Protein AF-0000000074055079 (afdb_homodimer)

pLDDT: mean 97.55, std 1.95, range [84.94, 98.88]

Organism: NCBI:txid44742

Sequence (168 aa):
MKSWEFEDAFWETEGIQIVIRAPRNEDVPDYSYERACSGNTTLAELRRGRLAALGEEFEYEIIDGDNETPNGKTKLSTIRDSYDMKSWEFEDAFWETEGIQIVIRAPRNEDVPDYSYERACSGNTTLAELRRGRLAALGEEFEYEIIDGDNETPNGKTKLSTIRDSYD

Foldseek 3Di:
DFQLVQQVVCCVAAVWGKHKPDPRGDDADDQPDRHHDDQQQFQLRCCVPRVCSRPPVIDMATQALVRDGDDRRHGSVNRNVSVD/DFQLVQQVVCCVAAVWGKHKPDPRGDDADHQPDRHHDDQQQFQLNCCVPRVCSRPPVIDMATQALVRDGDDRRHGSVNRNVSVD

Radius of gyration: 16.14 Å; Cα contacts (8 Å, |Δi|>4): 298; chains: 2; bounding box: 33×42×36 Å

Secondary structure (DSSP, 8-state):
-BHHHHHHHHHHHHS-EEEESS-TT-B-------SPPPTTSBHHHHHHHGGGGGTTT--EEEE-TTSS---TTSBHHHHHHTT-/-BHHHHHHHHHHHHS-EEEESS-TT-B-------SPPPTTSBHHHHHHHGGGGGTTT--EEEE-TTSS---TTSBHHHHHHTT-

Structure (mmCIF, N/CA/C/O backbone):
data_AF-0000000074055079-model_v1
#
loop_
_entity.id
_entity.type
_entity.pdbx_description
1 polymer 'Uncharacterized protein'
#
loop_
_atom_site.group_PDB
_atom_site.id
_atom_site.type_symbol
_atom_site.label_atom_id
_atom_site.label_alt_id
_atom_site.label_comp_id
_atom_site.label_asym_id
_atom_site.label_entity_id
_atom_site.label_seq_id
_atom_site.pdbx_PDB_ins_code
_atom_site.Cartn_x
_atom_site.Cartn_y
_atom_site.Cartn_z
_atom_site.occupancy
_atom_site.B_iso_or_equiv
_atom_site.auth_seq_id
_atom_site.auth_comp_id
_atom_site.auth_asym_id
_atom_site.auth_atom_id
_atom_site.pdbx_PDB_model_num
ATOM 1 N N . MET A 1 1 ? 11.734 7.191 13.547 1 98 1 MET A N 1
ATOM 2 C CA . MET A 1 1 ? 10.992 5.957 13.797 1 98 1 MET A CA 1
ATOM 3 C C . MET A 1 1 ? 11.094 5.016 12.602 1 98 1 MET A C 1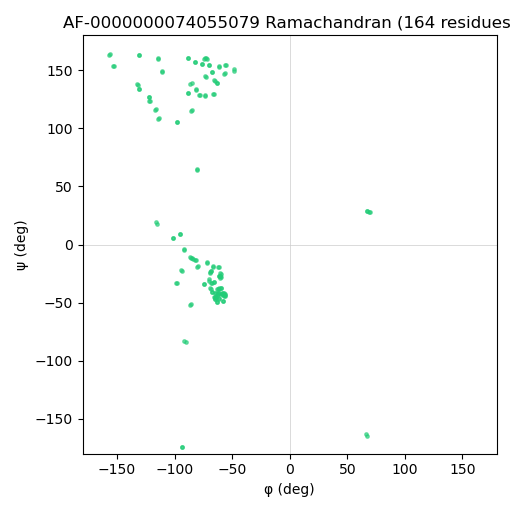
ATOM 5 O O . MET A 1 1 ? 11.57 5.41 11.531 1 98 1 MET A O 1
ATOM 9 N N . LYS A 1 2 ? 10.531 3.793 12.766 1 98.56 2 LYS A N 1
ATOM 10 C CA . LYS A 1 2 ? 10.547 2.877 11.625 1 98.56 2 LYS A CA 1
ATOM 11 C C . LYS A 1 2 ? 9.398 3.178 10.672 1 98.56 2 LYS A C 1
ATOM 13 O O . LYS A 1 2 ? 8.383 3.75 11.07 1 98.56 2 LYS A O 1
ATOM 18 N N . SER A 1 3 ? 9.578 2.754 9.406 1 98.5 3 SER A N 1
ATOM 19 C CA . SER A 1 3 ? 8.57 3.012 8.383 1 98.5 3 SER A CA 1
ATOM 20 C C . SER A 1 3 ? 7.219 2.432 8.781 1 98.5 3 SER A C 1
ATOM 22 O O . SER A 1 3 ? 6.188 3.088 8.633 1 98.5 3 SER A O 1
ATOM 24 N N . TRP A 1 4 ? 7.195 1.205 9.352 1 97.94 4 TRP A N 1
ATOM 25 C CA . TRP A 1 4 ? 5.93 0.587 9.742 1 97.94 4 TRP A CA 1
ATOM 26 C C . TRP A 1 4 ? 5.297 1.333 10.906 1 97.94 4 TRP A C 1
ATOM 28 O O . TRP A 1 4 ? 4.074 1.426 11.008 1 97.94 4 TRP A O 1
ATOM 38 N N . GLU A 1 5 ? 6.105 1.887 11.789 1 98.44 5 GLU A N 1
ATOM 39 C CA . GLU A 1 5 ? 5.594 2.676 12.906 1 98.44 5 GLU A CA 1
ATOM 40 C C . GLU A 1 5 ? 4.953 3.973 12.422 1 98.44 5 GLU A C 1
ATOM 42 O O . GLU A 1 5 ? 3.928 4.402 12.953 1 98.44 5 GLU A O 1
ATOM 47 N N . PHE A 1 6 ? 5.645 4.574 11.422 1 98.75 6 PHE A N 1
ATOM 48 C CA . PHE A 1 6 ? 5.086 5.781 10.82 1 98.75 6 PHE A CA 1
ATOM 49 C C . PHE A 1 6 ? 3.705 5.504 10.242 1 98.75 6 PHE A C 1
ATOM 51 O O . PHE A 1 6 ? 2.762 6.262 10.484 1 98.75 6 PHE A O 1
ATOM 58 N N . GLU A 1 7 ? 3.6 4.422 9.477 1 98.5 7 GLU A N 1
ATOM 59 C CA . GLU A 1 7 ? 2.34 4.047 8.844 1 98.5 7 GLU A CA 1
ATOM 60 C C . GLU A 1 7 ? 1.242 3.832 9.883 1 98.5 7 GLU A C 1
ATOM 62 O O . GLU A 1 7 ? 0.113 4.297 9.703 1 98.5 7 GLU A O 1
ATOM 67 N N . ASP A 1 8 ? 1.588 3.166 10.977 1 97.94 8 ASP A N 1
ATOM 68 C CA . ASP A 1 8 ? 0.634 2.922 12.055 1 97.94 8 ASP A CA 1
ATOM 69 C C . ASP A 1 8 ? 0.203 4.23 12.711 1 97.94 8 ASP A C 1
ATOM 71 O O . ASP A 1 8 ? -0.985 4.441 12.961 1 97.94 8 ASP A O 1
ATOM 75 N N . ALA A 1 9 ? 1.131 5.07 13.023 1 98.44 9 ALA A N 1
ATOM 76 C CA . ALA A 1 9 ? 0.843 6.352 13.664 1 98.44 9 ALA A CA 1
ATOM 77 C C . ALA A 1 9 ? -0.035 7.223 12.766 1 98.44 9 ALA A C 1
ATOM 79 O O . ALA A 1 9 ? -0.967 7.871 13.25 1 98.44 9 ALA A O 1
ATOM 80 N N . PHE A 1 10 ? 0.248 7.25 11.445 1 98.69 10 PHE A N 1
ATOM 81 C CA . PHE A 1 10 ? -0.503 8.016 10.461 1 98.69 10 PHE A CA 1
ATOM 82 C C . PHE A 1 10 ? -1.949 7.543 10.383 1 98.69 10 PHE A C 1
ATOM 84 O O . PHE A 1 10 ? -2.877 8.352 10.383 1 98.69 10 PHE A O 1
ATOM 91 N N . TRP A 1 11 ? -2.154 6.285 10.391 1 98.38 11 TRP A N 1
ATOM 92 C CA . TRP A 1 11 ? -3.498 5.715 10.414 1 98.38 11 TRP A CA 1
ATOM 93 C C . TRP A 1 11 ? -4.234 6.102 11.688 1 98.38 11 TRP A C 1
ATOM 95 O O . TRP A 1 11 ? -5.383 6.551 11.641 1 98.38 11 TRP A O 1
ATOM 105 N N . GLU A 1 12 ? -3.578 5.902 12.82 1 98 12 GLU A N 1
ATOM 106 C CA . GLU A 1 12 ? -4.199 6.184 14.109 1 98 12 GLU A CA 1
ATOM 107 C C . GLU A 1 12 ? -4.609 7.648 14.219 1 98 12 GLU A C 1
ATOM 109 O O . GLU A 1 12 ? -5.652 7.965 14.797 1 98 12 GLU A O 1
ATOM 114 N N . THR A 1 13 ? -3.791 8.492 13.68 1 98.62 13 THR A N 1
ATOM 115 C CA . THR A 1 13 ? -4.031 9.93 13.812 1 98.62 13 THR A CA 1
ATOM 116 C C . THR A 1 13 ? -4.965 10.43 12.719 1 98.62 13 THR A C 1
ATOM 118 O O . THR A 1 13 ? -5.988 11.055 13 1 98.62 13 THR A O 1
ATOM 121 N N . GLU A 1 14 ? -4.719 10.148 11.461 1 98.62 14 GLU A N 1
ATOM 122 C CA . GLU A 1 14 ? -5.375 10.766 10.312 1 98.62 14 GLU A CA 1
ATOM 123 C C . GLU A 1 14 ? -6.559 9.93 9.836 1 98.62 14 GLU A C 1
ATOM 125 O O . GLU A 1 14 ? -7.406 10.422 9.086 1 98.62 14 GLU A O 1
ATOM 130 N N . GLY A 1 15 ? -6.566 8.586 10.188 1 98.19 15 GLY A N 1
ATOM 131 C CA . GLY A 1 15 ? -7.586 7.699 9.648 1 98.19 15 GLY A CA 1
ATOM 132 C C . GLY A 1 15 ? -7.438 7.453 8.164 1 98.19 15 GLY A C 1
ATOM 133 O O . GLY A 1 15 ? -8.438 7.305 7.449 1 98.19 15 GLY A O 1
ATOM 134 N N . ILE A 1 16 ? -6.262 7.539 7.711 1 98.5 16 ILE A N 1
ATOM 135 C CA . ILE A 1 16 ? -5.965 7.391 6.289 1 98.5 16 ILE A CA 1
ATOM 136 C C . ILE A 1 16 ? -4.809 6.41 6.105 1 98.5 16 ILE A C 1
ATOM 138 O O . ILE A 1 16 ? -3.809 6.477 6.82 1 98.5 16 ILE A O 1
ATOM 142 N N . GLN A 1 17 ? -4.93 5.5 5.203 1 98.5 17 GLN A N 1
ATOM 143 C CA . GLN A 1 17 ? -3.893 4.496 4.977 1 98.5 17 GLN A CA 1
ATOM 144 C C . GLN A 1 17 ? -2.768 5.055 4.109 1 98.5 17 GLN A C 1
ATOM 146 O O . GLN A 1 17 ? -3.023 5.699 3.094 1 98.5 17 GLN A O 1
ATOM 151 N N . ILE A 1 18 ? -1.567 4.816 4.52 1 98.75 18 ILE A N 1
ATOM 152 C CA . ILE A 1 18 ? -0.359 5.176 3.787 1 98.75 18 ILE A CA 1
ATOM 153 C C . ILE A 1 18 ? 0.596 3.984 3.748 1 98.75 18 ILE A C 1
ATOM 155 O O . ILE A 1 18 ? 0.664 3.205 4.703 1 98.75 18 ILE A O 1
ATOM 159 N N . VAL A 1 19 ? 1.217 3.707 2.654 1 98.38 19 VAL A N 1
ATOM 160 C CA . VAL A 1 19 ? 2.33 2.768 2.553 1 98.38 19 VAL A CA 1
ATOM 161 C C . VAL A 1 19 ? 3.59 3.506 2.107 1 98.38 19 VAL A C 1
ATOM 163 O O . VAL A 1 19 ? 3.627 4.082 1.017 1 98.38 19 VAL A O 1
ATOM 166 N N . ILE A 1 20 ? 4.566 3.521 2.965 1 98.56 20 ILE A N 1
ATOM 167 C CA . ILE A 1 20 ? 5.852 4.129 2.625 1 98.56 20 ILE A CA 1
ATOM 168 C C . ILE A 1 20 ? 6.652 3.176 1.742 1 98.56 20 ILE A C 1
ATOM 170 O O . ILE A 1 20 ? 6.785 1.991 2.055 1 98.56 20 ILE A O 1
ATOM 174 N N . ARG A 1 21 ? 7.121 3.678 0.645 1 98.25 21 ARG A N 1
ATOM 175 C CA . ARG A 1 21 ? 7.879 2.873 -0.309 1 98.25 21 ARG A CA 1
ATOM 176 C C . ARG A 1 21 ? 9.328 2.719 0.134 1 98.25 21 ARG A C 1
ATOM 178 O O . ARG A 1 21 ? 10.242 3.148 -0.568 1 98.25 21 ARG A O 1
ATOM 185 N N . ALA A 1 22 ? 9.523 2.105 1.198 1 97.31 22 ALA A N 1
ATOM 186 C CA . ALA A 1 22 ? 10.766 1.729 1.858 1 97.31 22 ALA A CA 1
ATOM 187 C C . ALA A 1 22 ? 10.578 0.478 2.713 1 97.31 22 ALA A C 1
ATOM 189 O O . ALA A 1 22 ? 9.469 0.174 3.145 1 97.31 22 ALA A O 1
ATOM 190 N N . PRO A 1 23 ? 11.664 -0.229 2.893 1 96.81 23 PRO A N 1
ATOM 191 C CA . PRO A 1 23 ? 11.539 -1.378 3.793 1 96.81 23 PRO A CA 1
ATOM 192 C C . PRO A 1 23 ? 10.859 -1.021 5.113 1 96.81 23 PRO A C 1
ATOM 194 O O . PRO A 1 23 ? 11.016 0.098 5.609 1 96.81 23 PRO A O 1
ATOM 197 N N . ARG A 1 24 ? 10.141 -2.002 5.715 1 97.06 24 ARG A N 1
ATOM 198 C CA . ARG A 1 24 ? 9.328 -1.778 6.898 1 97.06 24 ARG A CA 1
ATOM 199 C C . ARG A 1 24 ? 10.18 -1.292 8.07 1 97.06 24 ARG A C 1
ATOM 201 O O . ARG A 1 24 ? 9.695 -0.543 8.922 1 97.06 24 ARG A O 1
ATOM 208 N N . ASN A 1 25 ? 11.43 -1.651 8.07 1 97.81 25 ASN A N 1
ATOM 209 C CA . ASN A 1 25 ? 12.281 -1.327 9.211 1 97.81 25 ASN A CA 1
ATOM 210 C C . ASN A 1 25 ? 13.172 -0.127 8.914 1 97.81 25 ASN A C 1
ATOM 212 O O . ASN A 1 25 ? 14.047 0.211 9.719 1 97.81 25 ASN A O 1
ATOM 216 N N . GLU A 1 26 ? 12.992 0.527 7.754 1 97.62 26 GLU A N 1
ATOM 217 C CA . GLU A 1 26 ? 13.742 1.73 7.41 1 97.62 26 GLU A CA 1
ATOM 218 C C . GLU A 1 26 ? 13.43 2.869 8.383 1 97.62 26 GLU A C 1
ATOM 220 O O . GLU A 1 26 ? 12.273 3.078 8.75 1 97.62 26 GLU A O 1
ATOM 225 N N . ASP A 1 27 ? 14.492 3.598 8.766 1 98.56 27 ASP A N 1
ATOM 226 C CA . ASP A 1 27 ? 14.273 4.781 9.594 1 98.56 27 ASP A CA 1
ATOM 227 C C . ASP A 1 27 ? 13.672 5.922 8.781 1 98.56 27 ASP A C 1
ATOM 229 O O . ASP A 1 27 ? 14.195 6.273 7.719 1 98.56 27 ASP A O 1
ATOM 233 N N . VAL A 1 28 ? 12.625 6.453 9.266 1 98.38 28 VAL A N 1
ATOM 234 C CA . VAL A 1 28 ? 11.953 7.605 8.664 1 98.38 28 VAL A CA 1
ATOM 235 C C . VAL A 1 28 ? 11.68 8.656 9.734 1 98.38 28 VAL A C 1
ATOM 237 O O . VAL A 1 28 ? 11.82 8.391 10.93 1 98.38 28 VAL A O 1
ATOM 240 N N . PRO A 1 29 ? 11.398 9.891 9.305 1 97.94 29 PRO A N 1
ATOM 241 C CA . PRO A 1 29 ? 11.039 10.906 10.289 1 97.94 29 PRO A CA 1
ATOM 242 C C . PRO A 1 29 ? 9.852 10.492 11.156 1 97.94 29 PRO A C 1
ATOM 244 O O . PRO A 1 29 ? 9 9.711 10.719 1 97.94 29 PRO A O 1
ATOM 247 N N . ASP A 1 30 ? 9.797 11.031 12.305 1 97.62 30 ASP A N 1
ATOM 248 C CA . ASP A 1 30 ? 8.688 10.742 13.203 1 97.62 30 ASP A CA 1
ATOM 249 C C . ASP A 1 30 ? 7.402 11.414 12.727 1 97.62 30 ASP A C 1
ATOM 251 O O . ASP A 1 30 ? 7.449 12.484 12.117 1 97.62 30 ASP A O 1
ATOM 255 N N . TYR A 1 31 ? 6.293 10.773 12.914 1 98.25 31 TYR A N 1
ATOM 256 C CA . TYR A 1 31 ? 4.98 11.398 12.812 1 98.25 31 TYR A CA 1
ATOM 257 C C . TYR A 1 31 ? 4.449 11.789 14.188 1 98.25 31 TYR A C 1
ATOM 259 O O . TYR A 1 31 ? 3.828 10.977 14.875 1 98.25 31 TYR A O 1
ATOM 267 N N . SER A 1 32 ? 4.438 13.031 14.562 1 95.69 32 SER A N 1
ATOM 268 C CA . SER A 1 32 ? 4.277 13.438 15.953 1 95.69 32 SER A CA 1
ATOM 269 C C . SER A 1 32 ? 2.988 14.227 16.156 1 95.69 32 SER A C 1
ATOM 271 O O . SER A 1 32 ? 2.797 14.867 17.188 1 95.69 32 SER A O 1
ATOM 273 N N . TYR A 1 33 ? 2.1 14.102 15.258 1 97.38 33 TYR A N 1
ATOM 274 C CA . TYR A 1 33 ? 0.831 14.812 15.383 1 97.38 33 TYR A CA 1
ATOM 275 C C . TYR A 1 33 ? -0.167 14 16.203 1 97.38 33 TYR A C 1
ATOM 277 O O . TYR A 1 33 ? -0.263 12.781 16.047 1 97.38 33 TYR A O 1
ATOM 285 N N . GLU A 1 34 ? -0.881 14.617 17.062 1 95.81 34 GLU A N 1
ATOM 286 C CA . GLU A 1 34 ? -1.813 13.938 17.969 1 95.81 34 GLU A CA 1
ATOM 287 C C . GLU A 1 34 ? -3.238 13.992 17.422 1 95.81 34 GLU A C 1
ATOM 289 O O . GLU A 1 34 ? -4.047 13.102 17.688 1 95.81 34 GLU A O 1
ATOM 294 N N . ARG A 1 35 ? -3.574 15.109 16.719 1 97.94 35 ARG A N 1
ATOM 295 C CA . ARG A 1 35 ? -4.918 15.258 16.172 1 97.94 35 ARG A CA 1
ATOM 296 C C . ARG A 1 35 ? -4.902 15.172 14.641 1 97.94 35 ARG A C 1
ATOM 298 O O . ARG A 1 35 ? -3.951 15.617 14 1 97.94 35 ARG A O 1
ATOM 305 N N . ALA A 1 36 ? -5.984 14.68 14.227 1 98.5 36 ALA A N 1
ATOM 306 C CA . ALA A 1 36 ? -6.113 14.586 12.781 1 98.5 36 ALA A CA 1
ATOM 307 C C . ALA A 1 36 ? -6.258 15.969 12.148 1 98.5 36 ALA A C 1
ATOM 309 O O . ALA A 1 36 ? -6.754 16.906 12.789 1 98.5 36 ALA A O 1
ATOM 310 N N . CYS A 1 37 ? -5.855 16.047 10.883 1 98.38 37 CYS A N 1
ATOM 311 C CA . CYS A 1 37 ? -6.211 17.219 10.102 1 98.38 37 CYS A CA 1
ATOM 312 C C . CYS A 1 37 ? -7.723 17.359 9.961 1 98.38 37 CYS A C 1
ATOM 314 O O . CYS A 1 37 ? -8.445 16.359 10 1 98.38 37 CYS A O 1
ATOM 316 N N . SER A 1 38 ? -8.086 18.594 9.797 1 98.38 38 SER A N 1
ATOM 317 C CA . SER A 1 38 ? -9.5 18.844 9.531 1 98.38 38 SER A CA 1
ATOM 318 C C . SER A 1 38 ? -9.977 18.062 8.312 1 98.38 38 SER A C 1
ATOM 320 O O . SER A 1 38 ? -9.242 17.938 7.328 1 98.38 38 SER A O 1
ATOM 322 N N . GLY A 1 39 ? -11.281 17.641 8.352 1 98.5 39 GLY A N 1
ATOM 323 C CA . GLY A 1 39 ? -11.891 16.953 7.223 1 98.5 39 GLY A CA 1
ATOM 324 C C . GLY A 1 39 ? -11.953 17.812 5.969 1 98.5 39 GLY A C 1
ATOM 325 O O . GLY A 1 39 ? -12.047 17.281 4.859 1 98.5 39 GLY A O 1
ATOM 326 N N . ASN A 1 40 ? -11.844 19.094 6.188 1 98.62 40 ASN A N 1
ATOM 327 C CA . ASN A 1 40 ? -11.93 20.016 5.066 1 98.62 40 ASN A CA 1
ATOM 328 C C . ASN A 1 40 ? -10.57 20.219 4.395 1 98.62 40 ASN A C 1
ATOM 330 O O . ASN A 1 40 ? -10.484 20.797 3.309 1 98.62 40 ASN A O 1
ATOM 334 N N . THR A 1 41 ? -9.555 19.75 5.012 1 98.62 41 THR A N 1
ATOM 335 C CA . THR A 1 41 ? -8.227 19.781 4.418 1 98.62 41 THR A CA 1
ATOM 336 C C . THR A 1 41 ? -8.164 18.875 3.189 1 98.62 41 THR A C 1
ATOM 338 O O . THR A 1 41 ? -8.766 17.797 3.172 1 98.62 41 THR A O 1
ATOM 341 N N . THR A 1 42 ? -7.457 19.297 2.133 1 98.81 42 THR A N 1
ATOM 342 C CA . THR A 1 42 ? -7.285 18.438 0.964 1 98.81 42 THR A CA 1
ATOM 343 C C . THR A 1 42 ? -6.055 17.547 1.123 1 98.81 42 THR A C 1
ATOM 345 O O . THR A 1 42 ? -5.164 17.844 1.924 1 98.81 42 THR A O 1
ATOM 348 N N . LEU A 1 43 ? -6.039 16.484 0.341 1 98.81 43 LEU A N 1
ATOM 349 C CA . LEU A 1 43 ? -4.883 15.594 0.358 1 98.81 43 LEU A CA 1
ATOM 350 C C . LEU A 1 43 ? -3.611 16.344 -0.01 1 98.81 43 LEU A C 1
ATOM 352 O O . LEU A 1 43 ? -2.553 16.109 0.576 1 98.81 43 LEU A O 1
ATOM 356 N N . ALA A 1 44 ? -3.662 17.234 -1.02 1 98.69 44 ALA A N 1
ATOM 357 C CA . ALA A 1 44 ? -2.51 18.031 -1.427 1 98.69 44 ALA A CA 1
ATOM 358 C C . ALA A 1 44 ? 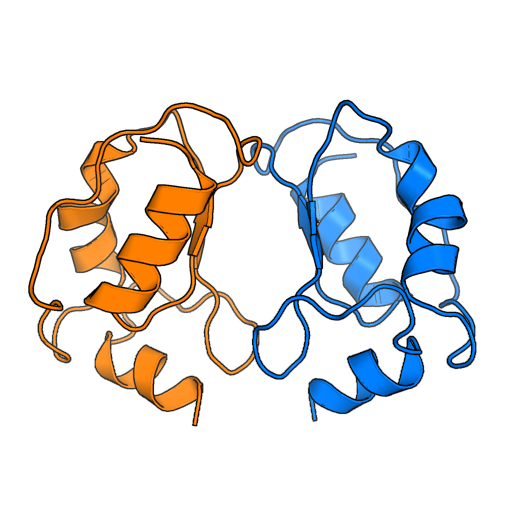-1.967 18.844 -0.256 1 98.69 44 ALA A C 1
ATOM 360 O O . ALA A 1 44 ? -0.752 18.953 -0.073 1 98.69 44 ALA A O 1
ATOM 361 N N . GLU A 1 45 ? -2.855 19.469 0.524 1 98.75 45 GLU A N 1
ATOM 362 C CA . GLU A 1 45 ? -2.447 20.25 1.682 1 98.75 45 GLU A CA 1
ATOM 363 C C . GLU A 1 45 ? -1.79 19.375 2.744 1 98.75 45 GLU A C 1
ATOM 365 O O . GLU A 1 45 ? -0.79 19.766 3.35 1 98.75 45 GLU A O 1
ATOM 370 N N . LEU A 1 46 ? -2.389 18.234 3.021 1 98.69 46 LEU A N 1
ATOM 371 C CA . LEU A 1 46 ? -1.778 17.281 3.943 1 98.69 46 LEU A CA 1
ATOM 372 C C . LEU A 1 46 ? -0.37 16.906 3.49 1 98.69 46 LEU A C 1
ATOM 374 O O . LEU A 1 46 ? 0.554 16.844 4.305 1 98.69 46 LEU A O 1
ATOM 378 N N . ARG A 1 47 ? -0.169 16.641 2.168 1 98.19 47 ARG A N 1
ATOM 379 C CA . ARG A 1 47 ? 1.12 16.281 1.587 1 98.19 47 ARG A CA 1
ATOM 380 C C . ARG A 1 47 ? 2.139 17.391 1.778 1 98.19 47 ARG A C 1
ATOM 382 O O . ARG A 1 47 ? 3.273 17.141 2.193 1 98.19 47 ARG A O 1
ATOM 389 N N . ARG A 1 48 ? 1.749 18.578 1.5 1 97.75 48 ARG A N 1
ATOM 390 C CA . ARG A 1 48 ? 2.641 19.734 1.591 1 97.75 48 ARG A CA 1
ATOM 391 C C . ARG A 1 48 ? 2.973 20.062 3.043 1 97.75 48 ARG A C 1
ATOM 393 O O . ARG A 1 48 ? 4.047 20.594 3.336 1 97.75 48 ARG A O 1
ATOM 400 N N . GLY A 1 49 ? 2.117 19.781 3.871 1 97.25 49 GLY A N 1
ATOM 401 C CA . GLY A 1 49 ? 2.295 20.094 5.281 1 97.25 49 GLY A CA 1
ATOM 402 C C . GLY A 1 49 ? 2.922 18.953 6.066 1 97.25 49 GLY A C 1
ATOM 403 O O . GLY A 1 49 ? 4.141 18.922 6.246 1 97.25 49 GLY A O 1
ATOM 404 N N . ARG A 1 50 ? 2.145 18.031 6.469 1 97.69 50 ARG A N 1
ATOM 405 C CA . ARG A 1 50 ? 2.545 17.016 7.441 1 97.69 50 ARG A CA 1
ATOM 406 C C . ARG A 1 50 ? 3.463 15.984 6.805 1 97.69 50 ARG A C 1
ATOM 408 O O . ARG A 1 50 ? 4.383 15.477 7.453 1 97.69 50 ARG A O 1
ATOM 415 N N . LEU A 1 51 ? 3.279 15.641 5.531 1 98.25 51 LEU A N 1
ATOM 416 C CA . LEU A 1 51 ? 4.055 14.57 4.922 1 98.25 51 LEU A CA 1
ATOM 417 C C . LEU A 1 51 ? 5.316 15.117 4.262 1 98.25 51 LEU A C 1
ATOM 419 O O . LEU A 1 51 ? 6.152 14.352 3.777 1 98.25 51 LEU A O 1
ATOM 423 N N . ALA A 1 52 ? 5.488 16.438 4.238 1 97.38 52 ALA A N 1
ATOM 424 C CA . ALA A 1 52 ? 6.68 17.062 3.676 1 97.38 52 ALA A CA 1
ATOM 425 C C . ALA A 1 52 ? 7.938 16.609 4.402 1 97.38 52 ALA A C 1
ATOM 427 O O . ALA A 1 52 ? 9.023 16.578 3.818 1 97.38 52 ALA A O 1
ATOM 428 N N . ALA A 1 53 ? 7.805 16.25 5.652 1 95.62 53 ALA A N 1
ATOM 429 C CA . ALA A 1 53 ? 8.945 15.836 6.469 1 95.62 53 ALA A CA 1
ATOM 430 C C . ALA A 1 53 ? 9.609 14.594 5.883 1 95.62 53 ALA A C 1
ATOM 432 O O . ALA A 1 53 ? 10.797 14.359 6.094 1 95.62 53 ALA A O 1
ATOM 433 N N . LEU A 1 54 ? 8.852 13.734 5.129 1 97.25 54 LEU A N 1
ATOM 434 C CA . LEU A 1 54 ? 9.406 12.547 4.488 1 97.25 54 LEU A CA 1
ATOM 435 C C . LEU A 1 54 ? 10.367 12.938 3.363 1 97.25 54 LEU A C 1
ATOM 437 O O . LEU A 1 54 ? 11.211 12.133 2.957 1 97.25 54 LEU A O 1
ATOM 441 N N . GLY A 1 55 ? 10.18 14.172 2.852 1 93.44 55 GLY A N 1
ATOM 442 C CA . GLY A 1 55 ? 11.07 14.695 1.828 1 93.44 55 GLY A CA 1
ATOM 443 C C . GL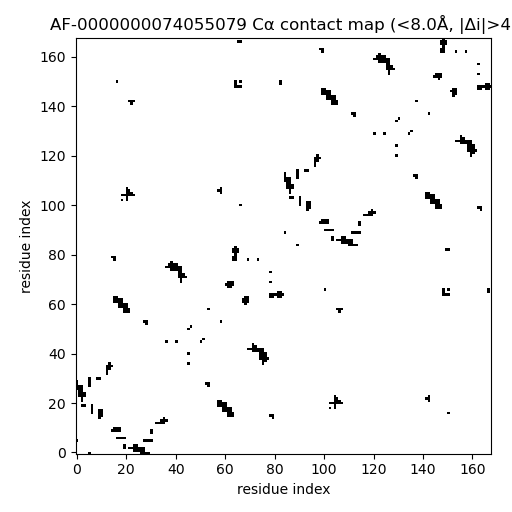Y A 1 55 ? 10.977 13.945 0.513 1 93.44 55 GLY A C 1
ATOM 444 O O . GLY A 1 55 ? 9.969 13.289 0.241 1 93.44 55 GLY A O 1
ATOM 445 N N . GLU A 1 56 ? 11.945 14.133 -0.301 1 91.69 56 GLU A N 1
ATOM 446 C CA . GLU A 1 56 ? 12.016 13.461 -1.596 1 91.69 56 GLU A CA 1
ATOM 447 C C . GLU A 1 56 ? 12.586 12.055 -1.454 1 91.69 56 GLU A C 1
ATOM 449 O O . GLU A 1 56 ? 12.492 11.242 -2.381 1 91.69 56 GLU A O 1
ATOM 454 N N . GLU A 1 57 ? 13.133 11.82 -0.319 1 93.69 57 GLU A N 1
ATOM 455 C CA . GLU A 1 57 ? 13.805 10.555 -0.069 1 93.69 57 GLU A CA 1
ATOM 456 C C . GLU A 1 57 ? 12.805 9.398 -0.002 1 93.69 57 GLU A C 1
ATOM 458 O O . GLU A 1 57 ? 13.109 8.289 -0.442 1 93.69 57 GLU A O 1
ATOM 463 N N . PHE A 1 58 ? 11.664 9.625 0.56 1 96.94 58 PHE A N 1
ATOM 464 C CA . PHE A 1 58 ? 10.695 8.562 0.77 1 96.94 58 PHE A CA 1
ATOM 465 C C . PHE A 1 58 ? 9.438 8.805 -0.056 1 96.94 58 PHE A C 1
ATOM 467 O O . PHE A 1 58 ? 8.648 9.695 0.256 1 96.94 58 PHE A O 1
ATOM 474 N N . GLU A 1 59 ? 9.273 8.016 -1.088 1 98 59 GLU A N 1
ATOM 475 C CA . GLU A 1 59 ? 7.988 7.957 -1.774 1 98 59 GLU A CA 1
ATOM 476 C C . GLU A 1 59 ? 6.957 7.195 -0.952 1 98 59 GLU A C 1
ATOM 478 O O . GLU A 1 59 ? 7.312 6.449 -0.038 1 98 59 GLU A O 1
ATOM 483 N N . TYR A 1 60 ? 5.672 7.379 -1.22 1 98.5 60 TYR A N 1
ATOM 484 C CA . TYR A 1 60 ? 4.598 6.699 -0.509 1 98.5 60 TYR A CA 1
ATOM 485 C C . TYR A 1 60 ? 3.332 6.645 -1.358 1 98.5 60 TYR A C 1
ATOM 487 O O . TYR A 1 60 ? 3.223 7.344 -2.367 1 98.5 60 TYR A O 1
ATOM 495 N N . GLU A 1 61 ? 2.449 5.785 -0.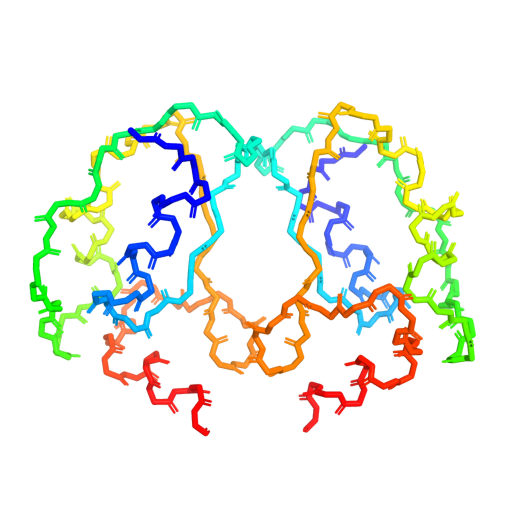974 1 97.62 61 GLU A N 1
ATOM 496 C CA . GLU A 1 61 ? 1.126 5.641 -1.574 1 97.62 61 GLU A CA 1
ATOM 497 C C . GLU A 1 61 ? 0.024 5.855 -0.541 1 97.62 61 GLU A C 1
ATOM 499 O O . GLU A 1 61 ? 0.061 5.27 0.544 1 97.62 61 GLU A O 1
ATOM 504 N N . ILE A 1 62 ? -0.844 6.793 -0.84 1 98.5 62 ILE A N 1
ATOM 505 C CA . ILE A 1 62 ? -2.088 6.918 -0.087 1 98.5 62 ILE A CA 1
ATOM 506 C C . ILE A 1 62 ? -3.166 6.043 -0.722 1 98.5 62 ILE A C 1
ATOM 508 O O . ILE A 1 62 ? -3.359 6.07 -1.939 1 98.5 62 ILE A O 1
ATOM 512 N N . ILE A 1 63 ? -3.816 5.262 0.081 1 97.94 63 ILE A N 1
ATOM 513 C CA . ILE A 1 63 ? -4.816 4.324 -0.419 1 97.94 63 ILE A CA 1
ATOM 514 C C . ILE A 1 63 ? -6.16 4.594 0.257 1 97.94 63 ILE A C 1
ATOM 516 O O . ILE A 1 63 ? -6.254 4.598 1.486 1 97.94 63 ILE A O 1
ATOM 520 N N . ASP A 1 64 ? -7.176 4.773 -0.529 1 98 64 ASP A N 1
ATOM 521 C CA . ASP A 1 64 ? -8.492 5.043 0.04 1 98 64 ASP A CA 1
ATOM 522 C C . ASP A 1 64 ? -9.289 3.754 0.209 1 98 64 ASP A C 1
ATOM 524 O O . ASP A 1 64 ? -8.758 2.658 0.02 1 98 64 ASP A O 1
ATOM 528 N N . GLY A 1 65 ? -10.586 3.895 0.622 1 96.75 65 GLY A N 1
ATOM 529 C CA . GLY A 1 65 ? -11.422 2.748 0.925 1 96.75 65 GLY A CA 1
ATOM 530 C C . GLY A 1 65 ? -11.742 1.903 -0.293 1 96.75 65 GLY A C 1
ATOM 531 O O . GLY A 1 65 ? -12.156 0.749 -0.165 1 96.75 65 GLY A O 1
ATOM 532 N N . ASP A 1 66 ? -11.586 2.471 -1.509 1 94.31 66 ASP A N 1
ATOM 533 C CA . ASP A 1 66 ? -11.844 1.754 -2.754 1 94.31 66 ASP A CA 1
ATOM 534 C C . ASP A 1 66 ? -10.555 1.153 -3.32 1 94.31 66 ASP A C 1
ATOM 536 O O . ASP A 1 66 ? -10.531 0.706 -4.469 1 94.31 66 ASP A O 1
ATOM 540 N N . ASN A 1 67 ? -9.523 1.247 -2.475 1 94.81 67 ASN A N 1
ATOM 541 C CA . ASN A 1 67 ? -8.211 0.724 -2.848 1 94.81 67 ASN A CA 1
ATOM 542 C C . ASN A 1 67 ? -7.598 1.515 -4 1 94.81 67 ASN A C 1
ATOM 544 O O . ASN A 1 67 ? -6.914 0.947 -4.855 1 94.81 67 ASN A O 1
ATOM 548 N N . GLU A 1 68 ? -7.922 2.752 -4.117 1 94.5 68 GLU A N 1
ATOM 549 C CA . GLU A 1 68 ? -7.367 3.658 -5.121 1 94.5 68 GLU A CA 1
ATOM 550 C C . GLU A 1 68 ? -6.543 4.766 -4.469 1 94.5 68 GLU A C 1
ATOM 552 O O . GLU A 1 68 ? -6.609 4.961 -3.252 1 94.5 68 GLU A O 1
ATOM 557 N N . THR A 1 69 ? -5.688 5.359 -5.242 1 96.06 69 THR A N 1
ATOM 558 C CA . THR A 1 69 ? -5.004 6.578 -4.816 1 96.06 69 THR A CA 1
ATOM 559 C C . THR A 1 69 ? -5.859 7.809 -5.109 1 96.06 69 THR A C 1
ATOM 561 O O . THR A 1 69 ? -6.105 8.141 -6.27 1 96.06 69 THR A O 1
ATOM 564 N N . PRO A 1 70 ? -6.273 8.508 -4.098 1 97.94 70 PRO A N 1
ATOM 565 C CA . PRO A 1 70 ? -7.121 9.672 -4.348 1 97.94 70 PRO A CA 1
ATOM 566 C C . PRO A 1 70 ? -6.352 10.844 -4.953 1 97.94 70 PRO A C 1
ATOM 568 O O . PRO A 1 70 ? -5.133 10.938 -4.793 1 97.94 70 PRO A O 1
ATOM 571 N N . ASN A 1 71 ? -7.133 11.703 -5.539 1 97.06 71 ASN A N 1
ATOM 572 C CA . ASN A 1 71 ? -6.578 12.922 -6.125 1 97.06 71 ASN A CA 1
ATOM 573 C C . ASN A 1 71 ? -6.238 13.953 -5.055 1 97.06 71 ASN A C 1
ATOM 575 O O . ASN A 1 71 ? -6.812 13.938 -3.965 1 97.06 71 ASN A O 1
ATOM 579 N N . GLY A 1 72 ? -5.297 14.828 -5.387 1 98.38 72 GLY A N 1
ATOM 580 C CA . GLY A 1 72 ? -4.828 15.844 -4.453 1 98.38 72 GLY A CA 1
ATOM 581 C C . GLY A 1 72 ? -5.93 16.781 -3.99 1 98.38 72 GLY A C 1
ATOM 582 O O . GLY A 1 72 ? -5.852 17.344 -2.896 1 98.38 72 GLY A O 1
ATOM 583 N N . LYS A 1 73 ? -6.949 16.938 -4.766 1 98.5 73 LYS A N 1
ATOM 584 C CA . LYS A 1 73 ? -8.031 17.875 -4.445 1 98.5 73 LYS A CA 1
ATOM 585 C C . LYS A 1 73 ? -9.062 17.219 -3.525 1 98.5 73 LYS A C 1
ATOM 587 O O . LYS A 1 73 ? -9.922 17.906 -2.973 1 98.5 73 LYS A O 1
ATOM 592 N N . THR A 1 74 ? -9.016 15.953 -3.33 1 98.69 74 THR A N 1
ATOM 593 C CA . THR A 1 74 ? -9.969 15.219 -2.506 1 98.69 74 THR A CA 1
ATOM 594 C C . THR A 1 74 ? -9.844 15.625 -1.041 1 98.69 74 THR A C 1
ATOM 596 O O . THR A 1 74 ? -8.734 15.695 -0.504 1 98.69 74 THR A O 1
ATOM 599 N N . LYS A 1 75 ? -10.969 15.961 -0.435 1 98.88 75 LYS A N 1
ATOM 600 C CA . LYS A 1 75 ? -10.984 16.266 0.991 1 98.88 75 LYS A CA 1
ATOM 601 C C . LYS A 1 75 ? -10.68 15.031 1.827 1 98.88 75 LYS A C 1
ATOM 603 O O . LYS A 1 75 ? -11.117 13.922 1.495 1 98.88 75 LYS A O 1
ATOM 608 N N . LEU A 1 76 ? -10.039 15.273 2.996 1 98.81 76 LEU A N 1
ATOM 609 C CA . LEU A 1 76 ? -9.664 14.156 3.861 1 98.81 76 LEU A CA 1
ATOM 610 C C . LEU A 1 76 ? -10.898 13.453 4.41 1 98.81 76 LEU A C 1
ATOM 612 O O . LEU A 1 76 ? -10.891 12.242 4.609 1 98.81 76 LEU A O 1
ATOM 616 N N . SER A 1 77 ? -11.992 14.25 4.625 1 98.81 77 SER A N 1
ATOM 617 C CA . SER A 1 77 ? -13.234 13.625 5.082 1 98.81 77 SER A CA 1
ATOM 618 C C . SER A 1 77 ? -13.75 12.617 4.062 1 98.81 77 SER A C 1
ATOM 620 O O . SER A 1 77 ? -14.281 11.562 4.434 1 98.81 77 SER A O 1
ATOM 622 N N . THR A 1 78 ? -13.633 12.898 2.746 1 98.69 78 THR A N 1
ATOM 623 C CA . THR A 1 78 ? -14.055 11.992 1.684 1 98.69 78 THR A CA 1
ATOM 624 C C . THR A 1 78 ? -13.234 10.703 1.709 1 98.69 78 THR A C 1
ATOM 626 O O . THR A 1 78 ? -13.781 9.609 1.578 1 98.69 78 THR A O 1
ATOM 629 N N . ILE A 1 79 ? -11.977 10.852 1.919 1 98.69 79 ILE A N 1
ATOM 630 C CA . ILE A 1 79 ? -11.094 9.688 1.982 1 98.69 79 ILE A CA 1
ATOM 631 C C . ILE A 1 79 ? -11.461 8.828 3.186 1 98.69 79 ILE A C 1
ATOM 633 O O . ILE A 1 79 ? -11.625 7.609 3.059 1 98.69 79 ILE A O 1
ATOM 637 N N . ARG A 1 80 ? -11.688 9.43 4.344 1 98.5 80 ARG A N 1
ATOM 638 C CA . ARG A 1 80 ? -12.039 8.703 5.559 1 98.5 80 ARG A CA 1
ATOM 639 C C . ARG A 1 80 ? -13.367 7.973 5.395 1 98.5 80 ARG A C 1
ATOM 641 O O . ARG A 1 80 ? -13.516 6.828 5.828 1 98.5 80 ARG A O 1
ATOM 648 N N . ASP A 1 81 ? -14.25 8.672 4.695 1 98.06 81 ASP A N 1
ATOM 649 C CA . ASP A 1 81 ? -15.57 8.094 4.492 1 98.06 81 ASP A CA 1
ATOM 650 C C . ASP A 1 81 ? -15.508 6.883 3.562 1 98.06 81 ASP A C 1
ATOM 652 O O . ASP A 1 81 ? -16.391 6.02 3.596 1 98.06 81 ASP A O 1
ATOM 656 N N . SER A 1 82 ? -14.539 6.805 2.764 1 97.12 82 SER A N 1
ATOM 657 C CA . SER A 1 82 ? -14.438 5.75 1.759 1 97.12 82 SER A CA 1
ATOM 658 C C . SER A 1 82 ? -14.109 4.406 2.398 1 97.12 82 SER A C 1
ATOM 660 O O . SER A 1 82 ? -14.25 3.357 1.766 1 97.12 82 SER A O 1
ATOM 662 N N . TYR A 1 83 ? -13.656 4.363 3.615 1 96.06 83 TYR A N 1
ATOM 663 C CA . TYR A 1 83 ? -13.336 3.115 4.293 1 96.06 83 TYR A CA 1
ATOM 664 C C . TYR A 1 83 ? -14.594 2.443 4.832 1 96.06 83 TYR A C 1
ATOM 666 O O . TYR A 1 83 ? -14.562 1.271 5.215 1 96.06 83 TYR A O 1
ATOM 674 N N . ASP A 1 84 ? -15.695 3.117 4.996 1 84.94 84 ASP A N 1
ATOM 675 C CA . ASP A 1 84 ? -16.969 2.625 5.531 1 84.94 84 ASP A CA 1
ATOM 676 C C . ASP A 1 84 ? -17.812 1.987 4.434 1 84.94 84 ASP A C 1
ATOM 678 O O . ASP A 1 84 ? -17.766 2.408 3.275 1 84.94 84 ASP A O 1
ATOM 682 N N . MET B 1 1 ? 11.492 -4.566 -15.055 1 98 1 MET B N 1
ATOM 683 C CA . MET B 1 1 ? 10.484 -3.52 -15.211 1 98 1 MET B CA 1
ATOM 684 C C . MET B 1 1 ? 10.5 -2.566 -14.023 1 98 1 MET B C 1
ATOM 686 O O . MET B 1 1 ? 11.148 -2.842 -13.008 1 98 1 MET B O 1
ATOM 690 N N . LYS B 1 2 ? 9.688 -1.488 -14.117 1 98.56 2 LYS B N 1
ATOM 691 C CA . LYS B 1 2 ? 9.625 -0.58 -12.977 1 98.56 2 LYS B CA 1
ATOM 692 C C . LYS B 1 2 ? 8.664 -1.104 -11.914 1 98.56 2 LYS B C 1
ATOM 694 O O . LYS B 1 2 ? 7.758 -1.879 -12.219 1 98.56 2 LYS B O 1
ATOM 699 N N . SER B 1 3 ? 8.883 -0.648 -10.672 1 98.5 3 SER B N 1
ATOM 700 C CA . SER B 1 3 ? 8.062 -1.105 -9.562 1 98.5 3 SER B CA 1
ATOM 701 C C . SER B 1 3 ? 6.582 -0.821 -9.812 1 98.5 3 SER B C 1
ATOM 703 O O . SER B 1 3 ? 5.73 -1.678 -9.57 1 98.5 3 SER B O 1
ATOM 705 N N . TRP B 1 4 ? 6.238 0.365 -10.352 1 97.88 4 TRP B N 1
ATOM 706 C CA . TRP B 1 4 ? 4.844 0.704 -10.602 1 97.88 4 TRP B CA 1
ATOM 707 C C . TRP B 1 4 ? 4.258 -0.169 -11.703 1 97.88 4 TRP B C 1
ATOM 709 O O . TRP B 1 4 ? 3.076 -0.514 -11.672 1 97.88 4 TRP B O 1
ATOM 719 N N . GLU B 1 5 ? 5.082 -0.553 -12.68 1 98.5 5 GLU B N 1
ATOM 720 C CA . GLU B 1 5 ? 4.629 -1.439 -13.75 1 98.5 5 GLU B CA 1
ATOM 721 C C . GLU B 1 5 ? 4.324 -2.836 -13.219 1 98.5 5 GLU B C 1
ATOM 723 O O . GLU B 1 5 ? 3.361 -3.475 -13.648 1 98.5 5 GLU B O 1
ATOM 728 N N . PHE B 1 6 ? 5.223 -3.262 -12.305 1 98.75 6 PHE B N 1
ATOM 729 C CA . PHE B 1 6 ? 4.992 -4.547 -11.656 1 98.75 6 PHE B CA 1
ATOM 730 C C . PHE B 1 6 ? 3.65 -4.559 -10.938 1 98.75 6 PHE B C 1
ATOM 732 O O . PHE B 1 6 ? 2.865 -5.496 -11.086 1 98.75 6 PHE B O 1
ATOM 739 N N . GLU B 1 7 ? 3.404 -3.518 -10.156 1 98.56 7 GLU B N 1
ATOM 740 C CA . GLU B 1 7 ? 2.166 -3.408 -9.391 1 98.56 7 GLU B CA 1
ATOM 741 C C . GLU B 1 7 ? 0.947 -3.43 -10.305 1 98.56 7 GLU B C 1
ATOM 743 O O . GLU B 1 7 ? -0.039 -4.113 -10.023 1 98.56 7 GLU B O 1
ATOM 748 N N . ASP B 1 8 ? 1.033 -2.717 -11.414 1 97.94 8 ASP B N 1
ATOM 749 C CA . ASP B 1 8 ? -0.054 -2.684 -12.391 1 97.94 8 ASP B CA 1
ATOM 750 C C . ASP B 1 8 ? -0.274 -4.059 -13.016 1 97.94 8 ASP B C 1
ATOM 752 O O . ASP B 1 8 ? -1.413 -4.516 -13.141 1 97.94 8 ASP B O 1
ATOM 756 N N . ALA B 1 9 ? 0.77 -4.695 -13.43 1 98.44 9 ALA B N 1
ATOM 757 C CA . ALA B 1 9 ? 0.687 -6.016 -14.055 1 98.44 9 ALA B CA 1
ATOM 758 C C . ALA B 1 9 ? 0.106 -7.039 -13.078 1 98.44 9 ALA B C 1
ATOM 760 O O . ALA B 1 9 ? -0.714 -7.875 -13.469 1 98.44 9 ALA B O 1
ATOM 761 N N . PHE B 1 10 ? 0.529 -6.992 -11.789 1 98.69 10 PHE B N 1
ATOM 762 C CA . PHE B 1 10 ? 0.058 -7.891 -10.742 1 98.69 10 PHE B CA 1
ATOM 763 C C . PHE B 1 10 ? -1.44 -7.723 -10.516 1 98.69 10 PHE B C 1
ATOM 765 O O . PHE B 1 10 ? -2.174 -8.711 -10.422 1 98.69 10 PHE B O 1
ATOM 772 N N . TRP B 1 11 ? -1.909 -6.539 -10.477 1 98.38 11 TRP B N 1
ATOM 773 C CA . TRP B 1 11 ? -3.336 -6.262 -10.352 1 98.38 11 TRP B CA 1
ATOM 774 C C . TRP B 1 11 ? -4.102 -6.801 -11.555 1 98.38 11 TRP B C 1
ATOM 776 O O . TRP B 1 11 ? -5.121 -7.48 -11.391 1 98.38 11 TRP B O 1
ATOM 786 N N . GLU B 1 12 ? -3.627 -6.484 -12.742 1 98 12 GLU B N 1
ATOM 787 C CA . GLU B 1 12 ? -4.305 -6.895 -13.969 1 98 12 GLU B CA 1
ATOM 788 C C . GLU B 1 12 ? -4.41 -8.414 -14.062 1 98 12 GLU B C 1
ATOM 790 O O . GLU B 1 12 ? -5.418 -8.945 -14.531 1 98 12 GLU B O 1
ATOM 795 N N . THR B 1 13 ? -3.383 -9.07 -13.617 1 98.62 13 THR B N 1
ATOM 796 C CA . THR B 1 13 ? -3.33 -10.523 -13.75 1 98.62 13 THR B CA 1
ATOM 797 C C . THR B 1 13 ? -4.02 -11.195 -12.562 1 98.62 13 THR B C 1
ATOM 799 O O . THR B 1 13 ? -4.914 -12.023 -12.75 1 98.62 13 THR B O 1
ATOM 802 N N . GLU B 1 14 ? -3.701 -10.875 -11.336 1 98.62 14 GLU B N 1
ATOM 803 C CA . GLU B 1 14 ? -4.09 -11.602 -10.133 1 98.62 14 GLU B CA 1
ATOM 804 C C . GLU B 1 14 ? -5.367 -11.031 -9.531 1 98.62 14 GLU B C 1
ATOM 806 O O . GLU B 1 14 ? -6.016 -11.672 -8.703 1 98.62 14 GLU B O 1
ATOM 811 N N . GLY B 1 15 ? -5.691 -9.719 -9.844 1 98.19 15 GLY B N 1
ATOM 812 C CA . GLY B 1 15 ? -6.812 -9.062 -9.195 1 98.19 15 GLY B CA 1
ATOM 813 C C . GLY B 1 15 ? -6.566 -8.773 -7.727 1 98.19 15 GLY B C 1
ATOM 814 O O . GLY B 1 15 ? -7.492 -8.836 -6.914 1 98.19 15 GLY B O 1
ATOM 815 N N . ILE B 1 16 ? -5.363 -8.609 -7.402 1 98.5 16 ILE B N 1
ATOM 816 C CA . ILE B 1 16 ? -4.953 -8.391 -6.02 1 98.5 16 ILE B CA 1
ATOM 817 C C . ILE B 1 16 ? -4.016 -7.188 -5.945 1 98.5 16 ILE B C 1
ATOM 819 O O . ILE B 1 16 ? -3.105 -7.047 -6.766 1 98.5 16 ILE B O 1
ATOM 823 N N . GLN B 1 17 ? -4.223 -6.301 -5.023 1 98.5 17 GLN B N 1
ATOM 824 C CA . GLN B 1 17 ? -3.4 -5.102 -4.891 1 98.5 17 GLN B CA 1
ATOM 825 C C . GLN B 1 17 ? -2.1 -5.406 -4.152 1 98.5 17 GLN B C 1
ATOM 827 O O . GLN B 1 17 ? -2.107 -6.086 -3.125 1 98.5 17 GLN B O 1
ATOM 832 N N . ILE B 1 18 ? -1.022 -4.934 -4.691 1 98.75 18 ILE B N 1
ATOM 833 C CA . ILE B 1 18 ? 0.304 -5.027 -4.09 1 98.75 18 ILE B CA 1
ATOM 834 C C . ILE B 1 18 ? 0.988 -3.662 -4.137 1 98.75 18 ILE B C 1
ATOM 836 O O . ILE B 1 18 ? 0.796 -2.896 -5.086 1 98.75 18 ILE B O 1
ATOM 840 N N . VAL B 1 19 ? 1.633 -3.246 -3.105 1 98.31 19 VAL B N 1
ATOM 841 C CA . VAL B 1 19 ? 2.531 -2.096 -3.109 1 98.31 19 VAL B CA 1
ATOM 842 C C . VAL B 1 19 ? 3.957 -2.553 -2.809 1 98.31 19 VAL B C 1
ATOM 844 O O . VAL B 1 19 ? 4.227 -3.102 -1.737 1 98.31 19 VAL B O 1
ATOM 847 N N . ILE B 1 20 ? 4.828 -2.373 -3.756 1 98.56 20 ILE B N 1
ATOM 848 C CA . ILE B 1 20 ? 6.238 -2.695 -3.557 1 98.56 20 ILE B CA 1
ATOM 849 C C . ILE B 1 20 ? 6.914 -1.587 -2.754 1 98.56 20 ILE B C 1
ATOM 851 O O . ILE B 1 20 ? 6.762 -0.404 -3.068 1 98.56 20 ILE B O 1
ATOM 855 N N . ARG B 1 21 ? 7.59 -1.968 -1.712 1 98.25 21 ARG B N 1
ATOM 856 C CA . ARG B 1 21 ? 8.258 -1.011 -0.835 1 98.25 21 ARG B CA 1
ATOM 857 C C . ARG B 1 21 ? 9.586 -0.562 -1.426 1 98.25 21 ARG B C 1
ATOM 859 O O . ARG B 1 21 ? 10.641 -0.793 -0.835 1 98.25 21 ARG B O 1
ATOM 866 N N . ALA B 1 22 ? 9.539 0.085 -2.494 1 97.31 22 ALA B N 1
ATOM 867 C CA . ALA B 1 22 ? 10.602 0.705 -3.279 1 97.31 22 ALA B CA 1
ATOM 868 C C . ALA B 1 22 ? 10.07 1.878 -4.098 1 97.31 22 ALA B C 1
ATOM 870 O O . ALA B 1 22 ? 8.875 1.936 -4.406 1 97.31 22 ALA B O 1
ATOM 871 N N . PRO B 1 23 ? 10.953 2.793 -4.375 1 96.75 23 PRO B N 1
ATOM 872 C CA . PRO B 1 23 ? 10.492 3.877 -5.246 1 96.75 23 PRO B CA 1
ATOM 873 C C . PRO B 1 23 ? 9.773 3.367 -6.488 1 96.75 23 PRO B C 1
ATOM 875 O O . PRO B 1 23 ? 10.102 2.297 -7.004 1 96.75 23 PRO B O 1
ATOM 878 N N . ARG B 1 24 ? 8.82 4.168 -7.012 1 97.12 24 ARG B N 1
ATOM 879 C CA . ARG B 1 24 ? 7.949 3.762 -8.109 1 97.12 24 ARG B CA 1
ATOM 880 C C . ARG B 1 24 ? 8.758 3.451 -9.367 1 97.12 24 ARG B C 1
ATOM 882 O O . ARG B 1 24 ? 8.359 2.613 -10.18 1 97.12 24 ARG B O 1
ATOM 889 N N . ASN B 1 25 ? 9.898 4.066 -9.492 1 97.81 25 ASN B N 1
ATOM 890 C CA . ASN B 1 25 ? 10.68 3.91 -10.711 1 97.81 25 ASN B CA 1
ATOM 891 C C . ASN B 1 25 ? 11.828 2.924 -10.523 1 97.81 25 ASN B C 1
ATOM 893 O O . ASN B 1 25 ? 12.672 2.771 -11.406 1 97.81 25 ASN B O 1
ATOM 897 N N . GLU B 1 26 ? 11.898 2.264 -9.359 1 97.62 26 GLU B N 1
ATOM 898 C CA . GLU B 1 26 ? 12.914 1.245 -9.109 1 97.62 26 GLU B CA 1
ATOM 899 C C . GLU B 1 26 ? 12.75 0.059 -10.055 1 97.62 26 GLU B C 1
ATOM 901 O O . GLU B 1 26 ? 11.633 -0.388 -10.312 1 97.62 26 GLU B O 1
ATOM 906 N N . ASP B 1 27 ? 13.898 -0.449 -10.555 1 98.5 27 ASP B N 1
ATOM 907 C CA . ASP B 1 27 ? 13.852 -1.66 -11.367 1 98.5 27 ASP B CA 1
ATOM 908 C C . ASP B 1 27 ? 13.586 -2.893 -10.508 1 98.5 27 ASP B C 1
ATOM 910 O O . ASP B 1 27 ? 14.281 -3.121 -9.508 1 98.5 27 ASP B O 1
ATOM 914 N N . VAL B 1 28 ? 12.625 -3.635 -10.891 1 98.38 28 VAL B N 1
ATOM 915 C CA . VAL B 1 28 ? 12.273 -4.895 -10.234 1 98.38 28 VAL B CA 1
ATOM 916 C C . VAL B 1 28 ? 12.117 -5.992 -11.289 1 98.38 28 VAL B C 1
ATOM 918 O O . VAL B 1 28 ? 12.078 -5.711 -12.484 1 98.38 28 VAL B O 1
ATOM 921 N N . PRO B 1 29 ? 12.148 -7.246 -10.852 1 97.88 29 PRO B N 1
ATOM 922 C CA . PRO B 1 29 ? 11.906 -8.328 -11.805 1 97.88 29 PRO B CA 1
ATOM 923 C C . PRO B 1 29 ? 10.57 -8.172 -12.539 1 97.88 29 PRO B C 1
ATOM 925 O O . PRO B 1 29 ? 9.633 -7.574 -12.008 1 97.88 29 PRO B O 1
ATOM 928 N N . ASP B 1 30 ? 10.516 -8.734 -13.672 1 97.56 30 ASP B N 1
ATOM 929 C CA . ASP B 1 30 ? 9.281 -8.672 -14.453 1 97.56 30 ASP B CA 1
ATOM 930 C C . ASP B 1 30 ? 8.211 -9.594 -13.859 1 97.56 30 ASP B C 1
ATOM 932 O O . ASP B 1 30 ? 8.539 -10.625 -13.266 1 97.56 30 ASP B O 1
ATOM 936 N N . TYR B 1 31 ? 6.98 -9.195 -13.93 1 98.25 31 TYR B N 1
ATOM 937 C CA . TYR B 1 31 ? 5.84 -10.086 -13.703 1 98.25 31 TYR B CA 1
ATOM 938 C C . TYR B 1 31 ? 5.262 -10.578 -15.023 1 98.25 31 TYR B C 1
ATOM 940 O O . TYR B 1 31 ? 4.422 -9.906 -15.633 1 98.25 31 TYR B O 1
ATOM 948 N N . SER B 1 32 ? 5.469 -11.781 -15.414 1 95.69 32 SER B N 1
ATOM 949 C CA . SER B 1 32 ? 5.246 -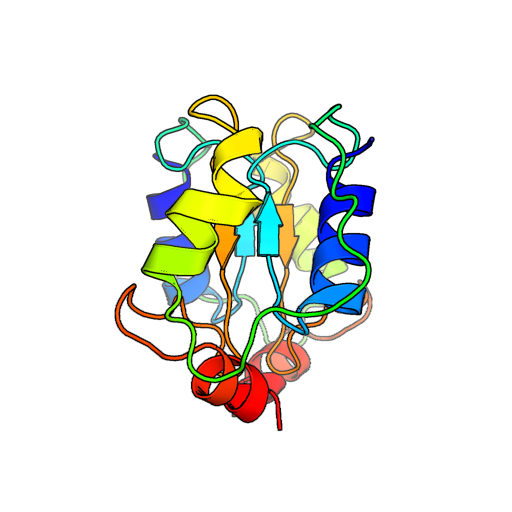12.219 -16.781 1 95.69 32 SER B CA 1
ATOM 950 C C . SER B 1 32 ? 4.133 -13.258 -16.859 1 95.69 32 SER B C 1
ATOM 952 O O . SER B 1 32 ? 3.947 -13.906 -17.906 1 95.69 32 SER B O 1
ATOM 954 N N . TYR B 1 33 ? 3.352 -13.336 -15.867 1 97.44 33 TYR B N 1
ATOM 955 C CA . TYR B 1 33 ? 2.252 -14.297 -15.875 1 97.44 33 TYR B CA 1
ATOM 956 C C . TYR B 1 33 ? 1.028 -13.711 -16.578 1 97.44 33 TYR B C 1
ATOM 958 O O . TYR B 1 33 ? 0.707 -12.539 -16.391 1 97.44 33 TYR B O 1
ATOM 966 N N . GLU B 1 34 ? 0.36 -14.477 -17.359 1 95.81 34 GLU B N 1
ATOM 967 C CA . GLU B 1 34 ? -0.781 -14.016 -18.141 1 95.81 34 GLU B CA 1
ATOM 968 C C . GLU B 1 34 ? -2.1 -14.367 -17.453 1 95.81 34 GLU B C 1
ATOM 970 O O . GLU B 1 34 ? -3.102 -13.672 -17.641 1 95.81 34 GLU B O 1
ATOM 975 N N . ARG B 1 35 ? -2.109 -15.523 -16.734 1 97.94 35 ARG B N 1
ATOM 976 C CA . ARG B 1 35 ? -3.326 -15.953 -16.047 1 97.94 35 ARG B CA 1
ATOM 977 C C . ARG B 1 35 ? -3.168 -15.852 -14.539 1 97.94 35 ARG B C 1
ATOM 979 O O . ARG B 1 35 ? -2.082 -16.078 -14 1 97.94 35 ARG B O 1
ATOM 986 N N . ALA B 1 36 ? -4.285 -15.594 -14.008 1 98.5 36 ALA B N 1
ATOM 987 C CA . ALA B 1 36 ? -4.273 -15.523 -12.547 1 98.5 36 ALA B CA 1
ATOM 988 C C . ALA B 1 36 ? -4.062 -16.906 -11.93 1 98.5 36 ALA B C 1
ATOM 990 O O . ALA B 1 36 ? -4.426 -17.922 -12.531 1 98.5 36 ALA B O 1
ATOM 991 N N . CYS B 1 37 ? -3.52 -16.891 -10.727 1 98.38 37 CYS B N 1
ATOM 992 C CA . CYS B 1 37 ? -3.535 -18.109 -9.922 1 98.38 37 CYS B CA 1
ATOM 993 C C . CYS B 1 37 ? -4.965 -18.547 -9.633 1 98.38 37 CYS B C 1
ATOM 995 O O . CYS B 1 37 ? -5.875 -17.719 -9.578 1 98.38 37 CYS B O 1
ATOM 997 N N . SER B 1 38 ? -5.043 -19.828 -9.43 1 98.38 38 SER B N 1
ATOM 998 C CA . SER B 1 38 ? -6.344 -20.359 -9.023 1 98.38 38 SER B CA 1
ATOM 999 C C . SER B 1 38 ? -6.832 -19.688 -7.746 1 98.38 38 SER B C 1
ATOM 1001 O O . SER B 1 38 ? -6.043 -19.391 -6.844 1 98.38 38 SER B O 1
ATOM 1003 N N . GLY B 1 39 ? -8.188 -19.531 -7.645 1 98.5 39 GLY B N 1
ATOM 1004 C CA . GLY B 1 39 ? -8.797 -18.984 -6.445 1 98.5 39 GLY B CA 1
ATOM 1005 C C . GLY B 1 39 ? -8.547 -19.828 -5.207 1 98.5 39 GLY B C 1
ATOM 1006 O O . GLY B 1 39 ? -8.633 -19.312 -4.082 1 98.5 39 GLY B O 1
ATOM 1007 N N . ASN B 1 40 ? -8.203 -21.062 -5.445 1 98.62 40 ASN B N 1
ATOM 1008 C CA . ASN B 1 40 ? -7.973 -21.969 -4.332 1 98.62 40 ASN B CA 1
ATOM 1009 C C . ASN B 1 40 ? -6.539 -21.875 -3.814 1 98.62 40 ASN B C 1
ATOM 1011 O O . ASN B 1 40 ? -6.219 -22.422 -2.756 1 98.62 40 ASN B O 1
ATOM 1015 N N . THR B 1 41 ? -5.711 -21.219 -4.539 1 98.62 41 THR B N 1
ATOM 1016 C CA . THR B 1 41 ? -4.348 -20.953 -4.086 1 98.62 41 THR B CA 1
ATOM 1017 C C . THR B 1 41 ? -4.348 -20.047 -2.861 1 98.62 41 THR B C 1
ATOM 1019 O O . THR B 1 41 ? -5.156 -19.125 -2.768 1 98.62 41 THR B O 1
ATOM 1022 N N . THR B 1 42 ? -3.479 -20.297 -1.883 1 98.81 42 THR B N 1
ATOM 1023 C CA . THR B 1 42 ? -3.373 -19.406 -0.726 1 98.81 42 THR B CA 1
ATOM 1024 C C . THR B 1 42 ? -2.377 -18.281 -0.994 1 98.81 42 THR B C 1
ATOM 1026 O O . THR B 1 42 ? -1.53 -18.406 -1.883 1 98.81 42 THR B O 1
ATOM 1029 N N . LEU B 1 43 ? -2.508 -17.234 -0.218 1 98.81 43 LEU B N 1
ATOM 1030 C CA . LEU B 1 43 ? -1.569 -16.125 -0.336 1 98.81 43 LEU B CA 1
ATOM 1031 C C . LEU B 1 43 ? -0.138 -16.609 -0.107 1 98.81 43 LEU B C 1
ATOM 1033 O O . LEU B 1 43 ? 0.786 -16.156 -0.792 1 98.81 43 LEU B O 1
ATOM 1037 N N . ALA B 1 44 ? 0.102 -17.469 0.901 1 98.69 44 ALA B N 1
ATOM 1038 C CA . ALA B 1 44 ? 1.43 -18 1.181 1 98.69 44 ALA B CA 1
ATOM 1039 C C . ALA B 1 44 ? 2.008 -18.703 -0.048 1 98.69 44 ALA B C 1
ATOM 1041 O O . ALA B 1 44 ? 3.193 -18.547 -0.356 1 98.69 44 ALA B O 1
ATOM 1042 N N . GLU B 1 45 ? 1.185 -19.484 -0.75 1 98.75 45 GLU B N 1
ATOM 1043 C CA . GLU B 1 45 ? 1.629 -20.188 -1.953 1 98.75 45 GLU B CA 1
ATOM 1044 C C . GLU B 1 45 ? 1.978 -19.203 -3.066 1 98.75 45 GLU B C 1
ATOM 1046 O O . GLU B 1 45 ? 2.971 -19.375 -3.771 1 98.75 45 GLU B O 1
ATOM 1051 N N . LEU B 1 46 ? 1.135 -18.203 -3.277 1 98.69 46 LEU B N 1
ATOM 1052 C CA . LEU B 1 46 ? 1.437 -17.156 -4.242 1 98.69 46 LEU B CA 1
ATOM 1053 C C . LEU B 1 46 ? 2.775 -16.484 -3.93 1 98.69 46 LEU B C 1
ATOM 1055 O O . LEU B 1 46 ? 3.582 -16.25 -4.832 1 98.69 46 LEU B O 1
ATOM 1059 N N . ARG B 1 47 ? 3.043 -16.172 -2.631 1 98.12 47 ARG B N 1
ATOM 1060 C CA . ARG B 1 47 ? 4.281 -15.539 -2.18 1 98.12 47 ARG B CA 1
ATOM 1061 C C . ARG B 1 47 ? 5.484 -16.422 -2.482 1 98.12 47 ARG B C 1
ATOM 1063 O O . ARG B 1 47 ? 6.5 -15.953 -3 1 98.12 47 ARG B O 1
ATOM 1070 N N . ARG B 1 48 ? 5.379 -17.672 -2.18 1 97.75 48 ARG B N 1
ATOM 1071 C CA . ARG B 1 48 ? 6.477 -18.625 -2.375 1 97.75 48 ARG B CA 1
ATOM 1072 C C . ARG B 1 48 ? 6.719 -18.875 -3.857 1 97.75 48 ARG B C 1
ATOM 1074 O O . ARG B 1 48 ? 7.844 -19.172 -4.266 1 97.75 48 ARG B O 1
ATOM 1081 N N . GLY B 1 49 ? 5.746 -18.812 -4.598 1 97.19 49 GLY B N 1
ATOM 1082 C CA . GLY B 1 49 ? 5.836 -19.078 -6.02 1 97.19 49 GLY B CA 1
ATOM 1083 C C . GLY B 1 49 ? 6.129 -17.844 -6.852 1 97.19 49 GLY B C 1
ATOM 1084 O O . GLY B 1 49 ? 7.289 -17.547 -7.152 1 97.19 49 GLY B O 1
ATOM 1085 N N . ARG B 1 50 ? 5.129 -17.109 -7.172 1 97.62 50 ARG B N 1
ATOM 1086 C CA . ARG B 1 50 ? 5.211 -16.047 -8.164 1 97.62 50 ARG B CA 1
ATOM 1087 C C . ARG B 1 50 ? 5.953 -14.836 -7.609 1 97.62 50 ARG B C 1
ATOM 1089 O O . ARG B 1 50 ? 6.68 -14.156 -8.336 1 97.62 50 ARG B O 1
ATOM 1096 N N . LEU B 1 51 ? 5.836 -14.531 -6.312 1 98.19 51 LEU B N 1
ATOM 1097 C CA . LEU B 1 51 ? 6.426 -13.312 -5.77 1 98.19 51 LEU B CA 1
ATOM 1098 C C . LEU B 1 51 ? 7.832 -13.578 -5.246 1 98.19 51 LEU B C 1
ATOM 1100 O O . LEU B 1 51 ? 8.531 -12.648 -4.84 1 98.19 51 LEU B O 1
ATOM 1104 N N . ALA B 1 52 ? 8.281 -14.828 -5.266 1 97.38 52 ALA B N 1
ATOM 1105 C CA . ALA B 1 52 ? 9.633 -15.195 -4.836 1 97.38 52 ALA B CA 1
ATOM 1106 C C . ALA B 1 52 ? 10.68 -14.492 -5.688 1 97.38 52 ALA B C 1
ATOM 1108 O O . ALA B 1 52 ? 11.797 -14.234 -5.223 1 97.38 52 ALA B O 1
ATOM 1109 N N . ALA B 1 53 ? 10.336 -14.195 -6.922 1 95.62 53 ALA B N 1
ATOM 1110 C CA . ALA B 1 53 ? 11.266 -13.555 -7.852 1 95.62 53 ALA B CA 1
ATOM 1111 C C . ALA B 1 53 ? 11.719 -12.195 -7.332 1 95.62 53 ALA B C 1
ATOM 1113 O O . ALA B 1 53 ? 12.805 -11.727 -7.672 1 95.62 53 ALA B O 1
ATOM 1114 N N . LEU B 1 54 ? 10.891 -11.5 -6.488 1 97.06 54 LEU B N 1
ATOM 1115 C CA . LEU B 1 54 ? 11.258 -10.219 -5.902 1 97.06 54 LEU B CA 1
ATOM 1116 C C . LEU B 1 54 ? 12.391 -10.383 -4.895 1 97.06 54 LEU B C 1
ATOM 1118 O O . LEU B 1 54 ? 13.086 -9.414 -4.578 1 97.06 54 LEU B O 1
ATOM 1122 N N . GLY B 1 55 ? 12.523 -11.609 -4.371 1 93.38 55 GLY B N 1
ATOM 1123 C CA . GLY B 1 55 ? 13.609 -11.914 -3.453 1 93.38 55 GLY B CA 1
ATOM 1124 C C . GLY B 1 55 ? 13.5 -11.195 -2.125 1 93.38 55 GLY B C 1
ATOM 1125 O O . GLY B 1 55 ? 12.414 -10.742 -1.751 1 93.38 55 GLY B O 1
ATOM 1126 N N . GLU B 1 56 ? 14.555 -11.18 -1.398 1 91.56 56 GLU B N 1
ATOM 1127 C CA . GLU B 1 56 ? 14.617 -10.508 -0.107 1 91.56 56 GLU B CA 1
ATOM 1128 C C . GLU B 1 56 ? 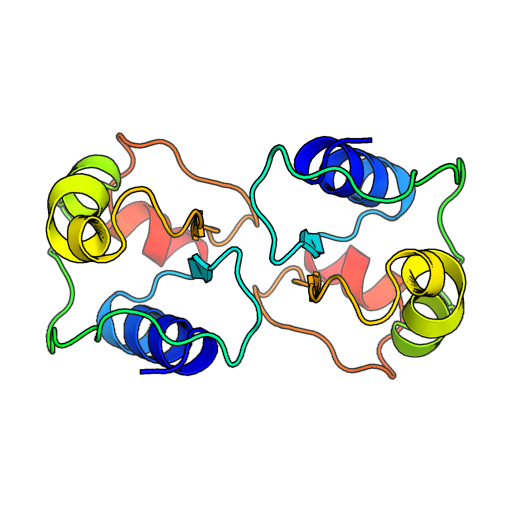14.859 -9.008 -0.282 1 91.56 56 GLU B C 1
ATOM 1130 O O . GLU B 1 56 ? 14.703 -8.234 0.663 1 91.56 56 GLU B O 1
ATOM 1135 N N . GLU B 1 57 ? 15.227 -8.68 -1.46 1 93.56 57 GLU B N 1
ATOM 1136 C CA . GLU B 1 57 ? 15.594 -7.301 -1.76 1 93.56 57 GLU B CA 1
ATOM 1137 C C . GLU B 1 57 ? 14.375 -6.387 -1.7 1 93.56 57 GLU B C 1
ATOM 1139 O O . GLU B 1 57 ? 14.477 -5.23 -1.276 1 93.56 57 GLU B O 1
ATOM 1144 N N . PHE B 1 58 ? 13.258 -6.848 -2.156 1 96.88 58 PHE B N 1
ATOM 1145 C CA . PHE B 1 58 ? 12.07 -6.008 -2.244 1 96.88 58 PHE B CA 1
ATOM 1146 C C . PHE B 1 58 ? 10.992 -6.496 -1.291 1 96.88 58 PHE B C 1
ATOM 1148 O O . PHE B 1 58 ? 10.391 -7.551 -1.516 1 96.88 58 PHE B O 1
ATOM 1155 N N . GLU B 1 59 ? 10.766 -5.734 -0.246 1 97.94 59 GLU B N 1
ATOM 1156 C CA . GLU B 1 59 ? 9.578 -5.938 0.572 1 97.94 59 GLU B CA 1
ATOM 1157 C C . GLU B 1 59 ? 8.328 -5.418 -0.133 1 97.94 59 GLU B C 1
ATOM 1159 O O . GLU B 1 59 ? 8.422 -4.621 -1.07 1 97.94 59 GLU B O 1
ATOM 1164 N N . TYR B 1 60 ? 7.152 -5.875 0.252 1 98.56 60 TYR B N 1
ATOM 1165 C CA . TYR B 1 60 ? 5.891 -5.441 -0.337 1 98.56 60 TYR B CA 1
ATOM 1166 C C . TYR B 1 60 ? 4.738 -5.648 0.637 1 98.56 60 TYR B C 1
ATOM 1168 O O . TYR B 1 60 ? 4.883 -6.344 1.646 1 98.56 60 TYR B O 1
ATOM 1176 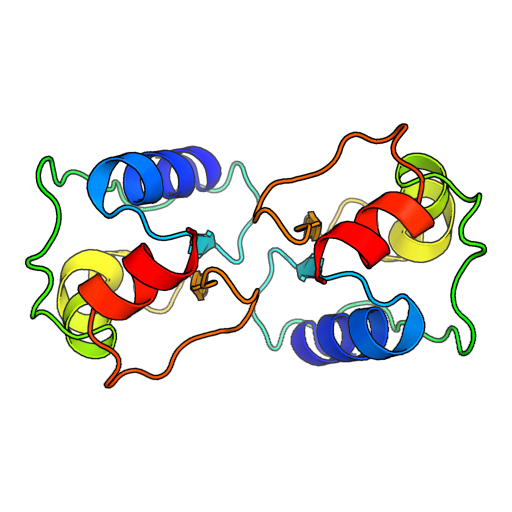N N . GLU B 1 61 ? 3.654 -5.004 0.354 1 97.62 61 GLU B N 1
ATOM 1177 C CA . GLU B 1 61 ? 2.4 -5.129 1.09 1 97.62 61 GLU B CA 1
ATOM 1178 C C . GLU B 1 61 ? 1.265 -5.574 0.173 1 97.62 61 GLU B C 1
ATOM 1180 O O . GLU B 1 61 ? 1.066 -5 -0.9 1 97.62 61 GLU B O 1
ATOM 1185 N N . ILE B 1 62 ? 0.645 -6.66 0.547 1 98.5 62 ILE B N 1
ATOM 1186 C CA . ILE B 1 62 ? -0.618 -7.043 -0.075 1 98.5 62 ILE B CA 1
ATOM 1187 C C . ILE B 1 62 ? -1.78 -6.402 0.68 1 98.5 62 ILE B C 1
ATOM 1189 O O . ILE B 1 62 ? -1.839 -6.465 1.91 1 98.5 62 ILE B O 1
ATOM 1193 N N . ILE B 1 63 ? -2.652 -5.773 -0.038 1 97.94 63 ILE B N 1
ATOM 1194 C CA . ILE B 1 63 ? -3.77 -5.062 0.576 1 97.94 63 ILE B CA 1
ATOM 1195 C C . ILE B 1 63 ? -5.09 -5.609 0.036 1 97.94 63 ILE B C 1
ATOM 1197 O O . ILE B 1 63 ? -5.305 -5.641 -1.179 1 97.94 63 ILE B O 1
ATOM 1201 N N . ASP B 1 64 ? -5.961 -5.996 0.918 1 98 64 ASP B N 1
ATOM 1202 C CA . ASP B 1 64 ? -7.242 -6.543 0.481 1 98 64 ASP B CA 1
ATOM 1203 C C . ASP B 1 64 ? -8.312 -5.457 0.419 1 98 64 ASP B C 1
ATOM 1205 O O . ASP B 1 64 ? -8.008 -4.27 0.573 1 98 64 ASP B O 1
ATOM 1209 N N . GLY B 1 65 ? -9.578 -5.875 0.136 1 96.81 65 GLY B N 1
ATOM 1210 C CA . GLY B 1 65 ? -10.664 -4.934 -0.061 1 96.81 65 GLY B CA 1
ATOM 1211 C C . GLY B 1 6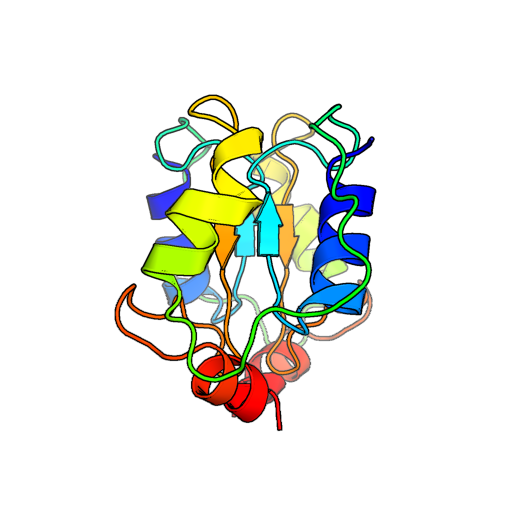5 ? -11.031 -4.176 1.199 1 96.81 65 GLY B C 1
ATOM 1212 O O . GLY B 1 65 ? -11.688 -3.133 1.133 1 96.81 65 GLY B O 1
ATOM 1213 N N . ASP B 1 66 ? -10.625 -4.688 2.381 1 94.31 66 ASP B N 1
ATOM 1214 C CA . ASP B 1 66 ? -10.898 -4.035 3.658 1 94.31 66 ASP B CA 1
ATOM 1215 C C . ASP B 1 66 ? -9.719 -3.172 4.098 1 94.31 66 ASP B C 1
ATOM 1217 O O . ASP B 1 66 ? -9.672 -2.723 5.246 1 94.31 66 ASP B O 1
ATOM 1221 N N . ASN B 1 67 ? -8.797 -3.047 3.158 1 94.81 67 ASN B N 1
ATOM 1222 C CA . ASN B 1 67 ? -7.598 -2.252 3.404 1 94.81 67 ASN B CA 1
ATOM 1223 C C . ASN B 1 67 ? -6.711 -2.887 4.473 1 94.81 67 ASN B C 1
ATOM 1225 O O . ASN B 1 67 ? -6.074 -2.182 5.254 1 94.81 67 ASN B O 1
ATOM 1229 N N . GLU B 1 68 ? -6.75 -4.152 4.602 1 94.56 68 GLU B N 1
ATOM 1230 C CA . GLU B 1 68 ? -5.918 -4.914 5.527 1 94.56 68 GLU B CA 1
ATOM 1231 C C . GLU B 1 68 ? -4.945 -5.82 4.777 1 94.56 68 GLU B C 1
ATOM 1233 O O . GLU B 1 68 ? -5.086 -6.027 3.57 1 94.56 68 GLU B O 1
ATOM 1238 N N . THR B 1 69 ? -3.912 -6.242 5.457 1 96.12 69 THR B N 1
ATOM 1239 C CA . THR B 1 69 ? -3.033 -7.293 4.949 1 96.12 69 THR B CA 1
ATOM 1240 C C . THR B 1 69 ? -3.576 -8.672 5.309 1 96.12 69 THR B C 1
ATOM 1242 O O . THR B 1 69 ? -3.621 -9.039 6.484 1 96.12 69 THR B O 1
ATOM 1245 N N . PRO B 1 70 ? -3.943 -9.438 4.34 1 97.94 70 PRO B N 1
ATOM 1246 C CA . PRO B 1 70 ? -4.5 -10.758 4.656 1 97.94 70 PRO B CA 1
ATOM 1247 C C . PRO B 1 70 ? -3.443 -11.734 5.164 1 97.94 70 PRO B C 1
ATOM 1249 O O . PRO B 1 70 ? -2.256 -11.578 4.875 1 97.94 70 PRO B O 1
ATOM 1252 N N . ASN B 1 71 ? -3.959 -12.727 5.828 1 97.06 71 ASN B N 1
ATOM 1253 C CA . ASN B 1 71 ? -3.104 -13.789 6.344 1 97.06 71 ASN B CA 1
ATOM 1254 C C . ASN B 1 71 ? -2.676 -14.75 5.234 1 97.06 71 ASN B C 1
ATOM 1256 O O . ASN B 1 71 ? -3.352 -14.859 4.211 1 97.06 71 ASN B O 1
ATOM 1260 N N . GLY B 1 72 ? -1.547 -15.414 5.453 1 98.38 72 GLY B N 1
ATOM 1261 C CA . GLY B 1 72 ? -0.979 -16.312 4.461 1 98.38 72 GLY B CA 1
ATOM 1262 C C . GLY B 1 72 ? -1.898 -17.469 4.109 1 98.38 72 GLY B C 1
ATOM 1263 O O . GLY B 1 72 ? -1.82 -18.016 3.008 1 98.38 72 GLY B O 1
ATOM 1264 N N . LYS B 1 73 ? -2.768 -17.828 4.973 1 98.5 73 LYS B N 1
ATOM 1265 C CA . LYS B 1 73 ? -3.662 -18.969 4.758 1 98.5 73 LYS B CA 1
ATOM 1266 C C . LYS B 1 73 ? -4.891 -18.547 3.949 1 98.5 73 LYS B C 1
ATOM 1268 O O . LYS B 1 73 ? -5.645 -19.406 3.48 1 98.5 73 LYS B O 1
ATOM 1273 N N . THR B 1 74 ? -5.141 -17.297 3.76 1 98.69 74 THR B N 1
ATOM 1274 C CA . THR B 1 74 ? -6.305 -16.797 3.045 1 98.69 74 THR B CA 1
ATOM 1275 C C . THR B 1 74 ? -6.246 -17.172 1.569 1 98.69 74 THR B C 1
ATOM 1277 O O . THR B 1 74 ? -5.211 -17.016 0.922 1 98.69 74 THR B O 1
ATOM 1280 N N . LYS B 1 75 ? -7.332 -17.734 1.078 1 98.88 75 LYS B N 1
ATOM 1281 C CA . LYS B 1 75 ? -7.43 -18.062 -0.343 1 98.88 75 LYS B CA 1
ATOM 1282 C C . LYS B 1 75 ? -7.473 -16.781 -1.192 1 98.88 75 LYS B C 1
ATOM 1284 O O . LYS B 1 75 ? -8.094 -15.797 -0.805 1 98.88 75 LYS B O 1
ATOM 1289 N N . LEU B 1 76 ? -6.914 -16.906 -2.422 1 98.81 76 LEU B N 1
ATOM 1290 C CA . LEU B 1 76 ? -6.871 -15.75 -3.312 1 98.81 76 LEU B CA 1
ATOM 1291 C C . LEU B 1 76 ? -8.281 -15.328 -3.719 1 98.81 76 LEU B C 1
ATOM 1293 O O . LEU B 1 76 ? -8.539 -14.141 -3.908 1 98.81 76 LEU B O 1
ATOM 1297 N N . SER B 1 77 ? -9.188 -16.344 -3.822 1 98.81 77 SER B N 1
ATOM 1298 C CA . SER B 1 77 ? -10.57 -15.992 -4.141 1 98.81 77 SER B CA 1
ATOM 1299 C C . SER B 1 77 ? -11.18 -15.102 -3.061 1 98.81 77 SER B C 1
ATOM 1301 O O . SER B 1 77 ? -11.953 -14.188 -3.365 1 98.81 77 SER B O 1
ATOM 1303 N N . THR B 1 78 ? -10.859 -15.328 -1.774 1 98.69 78 THR B N 1
ATOM 1304 C CA . THR B 1 78 ? -11.352 -14.523 -0.662 1 98.69 78 THR B CA 1
ATOM 1305 C C . THR B 1 78 ? -10.82 -13.094 -0.755 1 98.69 78 THR B C 1
ATOM 1307 O O . THR B 1 78 ? -11.57 -12.133 -0.558 1 98.69 78 THR B O 1
ATOM 1310 N N . ILE B 1 79 ? -9.602 -12.992 -1.094 1 98.69 79 ILE B N 1
ATOM 1311 C CA . ILE B 1 79 ? -8.992 -11.672 -1.234 1 98.69 79 ILE B CA 1
ATOM 1312 C C . ILE B 1 79 ? -9.648 -10.914 -2.383 1 98.69 79 ILE B C 1
ATOM 1314 O O . ILE B 1 79 ? -10.055 -9.766 -2.225 1 98.69 79 ILE B O 1
ATOM 1318 N N . ARG B 1 80 ? -9.859 -11.562 -3.521 1 98.5 80 ARG B N 1
ATOM 1319 C CA . ARG B 1 80 ? -10.484 -10.945 -4.688 1 98.5 80 ARG B CA 1
ATOM 1320 C C . ARG B 1 80 ? -11.914 -10.508 -4.375 1 98.5 80 ARG B C 1
ATOM 1322 O O . ARG B 1 80 ? -12.336 -9.422 -4.781 1 98.5 80 ARG B O 1
ATOM 1329 N N . ASP B 1 81 ? -12.547 -11.359 -3.6 1 98.12 81 ASP B N 1
ATOM 1330 C CA . ASP B 1 81 ? -13.93 -11.07 -3.256 1 98.12 81 ASP B CA 1
ATOM 1331 C C . ASP B 1 81 ? -14.023 -9.859 -2.322 1 98.12 81 ASP B C 1
ATOM 1333 O O . ASP B 1 81 ? -15.062 -9.203 -2.258 1 98.12 81 ASP B O 1
ATOM 1337 N N . SER B 1 82 ? -13.016 -9.578 -1.615 1 97.12 82 SER B N 1
ATOM 1338 C CA . SER B 1 82 ? -13.039 -8.516 -0.614 1 97.12 82 SER B CA 1
ATOM 1339 C C . SER B 1 82 ? -13.062 -7.137 -1.269 1 97.12 82 SER B C 1
ATOM 1341 O O . SER B 1 82 ? -13.352 -6.137 -0.612 1 97.12 82 SER B O 1
ATOM 1343 N N . TYR B 1 83 ? -12.766 -7.016 -2.523 1 96.06 83 TYR B N 1
ATOM 1344 C CA . TYR B 1 83 ? -12.781 -5.734 -3.217 1 96.06 83 TYR B CA 1
ATOM 1345 C C . TYR B 1 83 ? -14.195 -5.344 -3.615 1 96.06 83 TYR B C 1
ATOM 1347 O O . TYR B 1 83 ? -14.453 -4.195 -3.984 1 96.06 83 TYR B O 1
ATOM 1355 N N . ASP B 1 84 ? -15.164 -6.25 -3.684 1 84.94 84 ASP B N 1
ATOM 1356 C CA . ASP B 1 84 ? -16.547 -6.043 -4.082 1 84.94 84 ASP B CA 1
ATOM 1357 C C . ASP B 1 84 ? -17.406 -5.621 -2.889 1 84.94 84 ASP B C 1
ATOM 1359 O O . ASP B 1 84 ? -17.141 -6.027 -1.754 1 84.94 84 ASP B O 1
#

Solvent-accessible surface area (backbone atoms only — not comparable to full-atom values): 9134 Å² total; per-residue (Å²): 74,34,38,51,54,35,35,50,46,42,28,74,32,59,54,44,50,52,46,59,24,41,45,58,76,38,80,39,65,73,70,86,66,82,67,50,73,58,47,81,40,28,42,44,55,46,45,65,54,75,51,40,73,47,50,88,82,46,44,66,44,56,44,36,34,83,71,40,69,74,57,50,79,42,33,42,42,59,44,45,53,38,65,106,73,34,38,50,55,35,36,52,46,42,28,72,32,59,54,46,50,53,45,59,24,41,46,57,79,38,80,39,66,74,72,84,66,80,68,48,74,57,48,81,39,27,43,44,55,45,44,67,53,76,51,41,73,48,48,88,82,48,45,66,45,54,44,36,35,82,73,41,67,74,57,50,79,41,33,43,43,59,45,45,53,39,65,107

Nearest PDB structures (foldseek):
  3vh3-assembly1_B  TM=4.755E-01  e=1.673E+00  Saccharomyces cerevisiae S288C
  6o58-assembly1_G  TM=4.558E-01  e=8.475E+00  Homo sapiens
  3vh3-assembly1_B  TM=4.754E-01  e=1.447E+00  Saccharomyces cerevisiae S288C
  7lt6-assembly1_C  TM=4.856E-01  e=2.030E+00  Homo sapiens
  7yo8-assembly1_A-2  TM=4.824E-01  e=2.487E+00  Schizosaccharomyces pombe